Protein AF-A0A1Y3N3T6-F1 (afdb_monomer)

Solvent-accessible surface area (backbone atoms only — not comparable to full-atom values): 4600 Å² total; per-residue (Å²): 104,73,55,38,54,25,26,63,70,66,38,56,71,58,36,58,58,45,67,69,38,95,84,52,63,57,66,52,58,48,101,61,35,42,30,30,53,31,38,15,24,55,67,67,42,62,69,52,40,50,55,40,46,78,68,67,33,66,69,75,54,53,23,75,84,68,40,27,23,64,56,39,48,69,52,81,80,77,74,83,124

Sequence (81 aa):
TPLHLACQKNNENIVKYLVEQPSANVNTQNKNGNTALHLACQNKNENIVKCLIEKGANVNTQNKDENTPLHLACQKIMKTL

Structure (mmCIF, N/CA/C/O backbone):
data_AF-A0A1Y3N3T6-F1
#
_entry.id   AF-A0A1Y3N3T6-F1
#
loop_
_atom_site.group_PDB
_atom_site.id
_atom_site.type_symbol
_atom_site.label_atom_id
_atom_site.label_alt_id
_atom_site.label_comp_id
_atom_site.label_asym_id
_atom_site.label_entity_id
_atom_site.label_seq_id
_atom_site.pdbx_PDB_ins_code
_atom_site.Cartn_x
_atom_site.Cartn_y
_atom_site.Cartn_z
_atom_site.occupancy
_atom_site.B_iso_or_equiv
_atom_site.auth_seq_id
_atom_site.auth_comp_id
_atom_site.auth_asym_id
_atom_site.auth_atom_id
_atom_site.pdbx_PDB_model_num
ATOM 1 N N . THR A 1 1 ? 2.973 12.182 1.139 1.00 95.00 1 THR A N 1
ATOM 2 C CA . THR A 1 1 ? 2.103 12.496 2.299 1.00 95.00 1 THR A CA 1
ATOM 3 C C . THR A 1 1 ? 2.537 11.663 3.497 1.00 95.00 1 THR A C 1
ATOM 5 O O . THR A 1 1 ? 3.263 10.694 3.274 1.00 95.00 1 THR A O 1
ATOM 8 N N . PRO A 1 2 ? 2.102 11.973 4.733 1.00 97.69 2 PRO A N 1
ATOM 9 C CA . PRO A 1 2 ? 2.357 11.118 5.899 1.00 97.69 2 PRO A CA 1
ATOM 10 C C . PRO A 1 2 ? 1.976 9.649 5.661 1.00 97.69 2 PRO A C 1
ATOM 12 O O . PRO A 1 2 ? 2.739 8.753 6.008 1.00 97.69 2 PRO A O 1
ATOM 15 N N . LEU A 1 3 ? 0.872 9.404 4.944 1.00 98.44 3 LEU A N 1
ATOM 16 C CA . LEU A 1 3 ? 0.420 8.056 4.592 1.00 98.44 3 LEU A CA 1
ATOM 17 C C . LEU A 1 3 ? 1.436 7.279 3.733 1.00 98.44 3 LEU A C 1
ATOM 19 O O . LEU A 1 3 ? 1.630 6.087 3.952 1.00 98.44 3 LEU A O 1
ATOM 23 N N . HIS A 1 4 ? 2.139 7.947 2.809 1.00 98.50 4 HIS A N 1
ATOM 24 C CA . HIS A 1 4 ? 3.205 7.301 2.031 1.00 98.50 4 HIS A CA 1
ATOM 25 C C . HIS A 1 4 ? 4.343 6.826 2.935 1.00 98.50 4 HIS A C 1
ATOM 27 O O . HIS A 1 4 ? 4.807 5.700 2.792 1.00 98.50 4 HIS A O 1
ATOM 33 N N . LEU A 1 5 ? 4.781 7.675 3.870 1.00 98.12 5 LEU A N 1
ATOM 34 C CA . LEU A 1 5 ? 5.866 7.341 4.793 1.00 98.12 5 LEU A CA 1
ATOM 35 C C . LEU A 1 5 ? 5.454 6.207 5.738 1.00 98.12 5 LEU A C 1
ATOM 37 O O . LEU A 1 5 ? 6.238 5.289 5.955 1.00 98.12 5 LEU A O 1
ATOM 41 N N . ALA A 1 6 ? 4.216 6.226 6.240 1.00 98.31 6 ALA A N 1
ATOM 42 C CA . ALA A 1 6 ? 3.677 5.154 7.074 1.00 98.31 6 ALA A CA 1
ATOM 43 C C . ALA A 1 6 ? 3.658 3.803 6.335 1.00 98.31 6 ALA A C 1
ATOM 45 O O . ALA A 1 6 ? 4.135 2.807 6.878 1.00 98.31 6 ALA A O 1
ATOM 46 N N . CYS A 1 7 ? 3.205 3.781 5.074 1.00 98.12 7 CYS A N 1
ATOM 47 C CA . CYS A 1 7 ? 3.221 2.574 4.240 1.00 98.12 7 CYS A CA 1
ATOM 48 C C . CYS A 1 7 ? 4.648 2.114 3.921 1.00 98.12 7 CYS A C 1
ATOM 50 O O . CYS A 1 7 ? 4.948 0.931 4.048 1.00 98.12 7 CYS A O 1
ATOM 52 N N . GLN A 1 8 ? 5.550 3.040 3.570 1.00 96.88 8 GLN A N 1
ATOM 53 C CA . GLN A 1 8 ? 6.956 2.739 3.277 1.00 96.88 8 GLN A CA 1
ATOM 54 C C . GLN A 1 8 ? 7.681 2.139 4.485 1.00 96.88 8 GLN A C 1
ATOM 56 O O . GLN A 1 8 ? 8.485 1.225 4.330 1.00 96.88 8 GLN A O 1
ATOM 61 N N . LYS A 1 9 ? 7.393 2.641 5.690 1.00 97.38 9 LYS A N 1
ATOM 62 C CA . LYS A 1 9 ? 7.941 2.130 6.953 1.00 97.38 9 LYS A CA 1
ATOM 63 C C . LYS A 1 9 ? 7.179 0.925 7.504 1.00 97.38 9 LYS A C 1
ATOM 65 O O . LYS A 1 9 ? 7.514 0.461 8.587 1.00 97.38 9 LYS A O 1
ATOM 70 N N . ASN A 1 10 ? 6.181 0.427 6.772 1.00 97.06 10 ASN A N 1
ATOM 71 C CA . ASN A 1 10 ? 5.353 -0.707 7.162 1.00 97.06 10 ASN A CA 1
ATOM 72 C C . ASN A 1 10 ? 4.684 -0.539 8.547 1.00 97.06 10 ASN A C 1
ATOM 74 O O . ASN A 1 10 ? 4.512 -1.505 9.288 1.00 97.06 10 ASN A O 1
ATOM 78 N N . ASN A 1 11 ? 4.334 0.698 8.921 1.00 98.12 11 ASN A N 1
ATOM 79 C CA . ASN A 1 11 ? 3.752 1.014 10.225 1.00 98.12 11 ASN A CA 1
ATOM 80 C C . ASN A 1 11 ? 2.220 0.968 10.159 1.00 98.12 11 ASN A C 1
ATOM 82 O O . ASN A 1 11 ? 1.559 1.980 9.918 1.00 98.12 11 ASN A O 1
ATOM 86 N N . GLU A 1 12 ? 1.666 -0.224 10.372 1.00 98.38 12 GLU A N 1
ATOM 87 C CA . GLU A 1 12 ? 0.233 -0.503 10.236 1.00 98.38 12 GLU A CA 1
ATOM 88 C C . GLU A 1 12 ? -0.652 0.377 11.133 1.00 98.38 12 GLU A C 1
ATOM 90 O O . GLU A 1 12 ? -1.669 0.891 10.669 1.00 98.38 12 GLU A O 1
ATOM 95 N N . ASN A 1 13 ? -0.253 0.616 12.387 1.00 98.38 13 ASN A N 1
ATOM 96 C CA . ASN A 1 13 ? -1.040 1.420 13.329 1.00 98.38 13 ASN A CA 1
ATOM 97 C C . ASN A 1 13 ? -1.206 2.865 12.845 1.00 98.38 13 ASN A C 1
ATOM 99 O O . ASN A 1 13 ? -2.300 3.424 12.898 1.00 98.38 13 ASN A O 1
ATOM 103 N N . ILE A 1 14 ? -0.129 3.462 12.328 1.00 98.56 14 ILE A N 1
ATOM 104 C CA . ILE A 1 14 ? -0.177 4.824 11.790 1.00 98.56 14 ILE A CA 1
ATOM 105 C C . ILE A 1 14 ? -0.940 4.864 10.467 1.00 98.56 14 ILE A C 1
ATOM 107 O O . ILE A 1 14 ? -1.676 5.820 10.240 1.00 98.56 14 ILE A O 1
ATOM 111 N N . VAL A 1 15 ? -0.824 3.840 9.612 1.00 98.69 15 VAL A N 1
ATOM 112 C CA . VAL A 1 15 ? -1.662 3.745 8.405 1.00 98.69 15 VAL A CA 1
ATOM 113 C C . VAL A 1 15 ? -3.136 3.770 8.791 1.00 98.69 15 VAL A C 1
ATOM 115 O O . VAL A 1 15 ? -3.852 4.645 8.312 1.00 98.69 15 VAL A O 1
ATOM 118 N N . LYS A 1 16 ? -3.563 2.869 9.686 1.00 98.50 16 LYS A N 1
ATOM 119 C CA . LYS A 1 16 ? -4.952 2.780 10.155 1.00 98.50 16 LYS A CA 1
ATOM 120 C C . LYS A 1 16 ? -5.438 4.117 10.706 1.00 98.50 16 LYS A C 1
ATOM 122 O O . LYS A 1 16 ? -6.489 4.591 10.304 1.00 98.50 16 LYS A O 1
ATOM 127 N N . TYR A 1 17 ? -4.645 4.778 11.547 1.00 98.50 17 TYR A N 1
ATOM 128 C CA . TYR A 1 17 ? -5.016 6.092 12.074 1.00 98.50 17 TYR A CA 1
ATOM 129 C C . TYR A 1 17 ? -5.165 7.163 10.980 1.00 98.50 17 TYR A C 1
ATOM 131 O O . TYR A 1 17 ? -6.115 7.945 10.997 1.00 98.50 17 TYR A O 1
ATOM 139 N N . LEU A 1 18 ? -4.227 7.216 10.029 1.00 98.56 18 LEU A N 1
ATOM 140 C CA . LEU A 1 18 ? -4.204 8.245 8.991 1.00 98.56 18 LEU A CA 1
ATOM 141 C C . LEU A 1 18 ? -5.344 8.099 7.984 1.00 98.56 18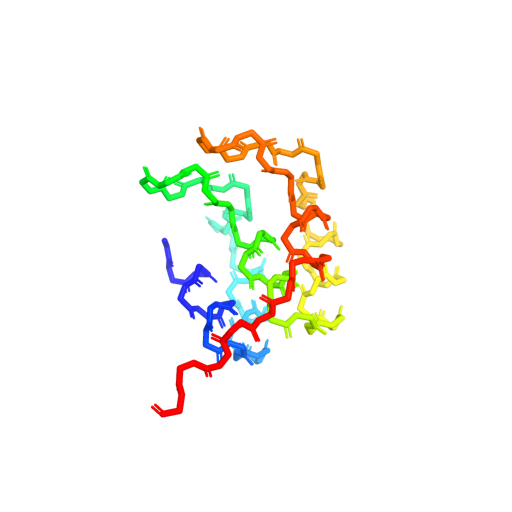 LEU A C 1
ATOM 143 O O . LEU A 1 18 ? -5.840 9.119 7.521 1.00 98.56 18 LEU A O 1
ATOM 147 N N . VAL A 1 19 ? -5.749 6.877 7.626 1.00 98.44 19 VAL A N 1
ATOM 148 C CA . VAL A 1 19 ? -6.821 6.666 6.635 1.00 98.44 19 VAL A CA 1
ATOM 149 C C . VAL A 1 19 ? -8.221 6.969 7.171 1.00 98.44 19 VAL A C 1
ATOM 151 O O . VAL A 1 19 ? -9.132 7.166 6.376 1.00 98.44 19 VAL A O 1
ATOM 154 N N . GLU A 1 20 ? -8.394 7.035 8.493 1.00 98.25 20 GLU A N 1
ATOM 155 C CA . GLU A 1 20 ? -9.651 7.465 9.125 1.00 98.25 20 GLU A CA 1
ATOM 156 C C . GLU A 1 20 ? -9.779 8.991 9.229 1.00 98.25 20 GLU A C 1
ATOM 158 O O . GLU A 1 20 ? -10.826 9.502 9.626 1.00 98.25 20 GLU A O 1
ATOM 163 N N . GLN A 1 21 ? -8.728 9.750 8.898 1.00 97.94 21 GLN A N 1
ATOM 164 C CA . GLN A 1 21 ? -8.798 11.205 8.983 1.00 97.94 21 GLN A CA 1
ATOM 165 C C . GLN A 1 21 ? -9.688 11.767 7.863 1.00 97.94 21 GLN A C 1
ATOM 167 O O . GLN A 1 21 ? -9.526 11.365 6.710 1.00 97.94 21 GLN A O 1
ATOM 172 N N . PRO A 1 22 ? -10.562 12.757 8.138 1.00 95.19 22 PRO A N 1
ATOM 173 C CA . PRO A 1 22 ? -11.498 13.292 7.142 1.00 95.19 22 PRO A CA 1
ATOM 174 C C . PRO A 1 22 ? -10.847 13.819 5.853 1.00 95.19 22 PRO A C 1
ATOM 176 O O . PRO A 1 22 ? -11.469 13.828 4.797 1.00 95.19 22 PRO A O 1
ATOM 179 N N . SER A 1 23 ? -9.595 14.274 5.930 1.00 92.44 23 SER A N 1
ATOM 180 C CA . SER A 1 23 ? -8.829 14.814 4.800 1.00 92.44 23 SER A CA 1
ATOM 181 C C . SER A 1 23 ? -7.912 13.786 4.124 1.00 92.44 23 SER A C 1
ATOM 183 O O . SER A 1 23 ? -7.112 14.142 3.253 1.00 92.44 23 SER A O 1
ATOM 185 N N . ALA A 1 24 ? -7.978 12.514 4.523 1.00 94.69 24 ALA A N 1
ATOM 186 C CA . ALA A 1 24 ? -7.113 11.478 3.989 1.00 94.69 24 ALA A CA 1
ATOM 187 C C . ALA A 1 24 ? -7.468 11.153 2.533 1.00 94.69 24 ALA A C 1
ATOM 189 O O . ALA A 1 24 ? -8.533 10.625 2.231 1.00 94.69 24 ALA A O 1
ATOM 190 N N . ASN A 1 25 ? -6.529 11.407 1.620 1.00 97.75 25 ASN A N 1
ATOM 191 C CA . ASN A 1 25 ? -6.628 10.958 0.235 1.00 97.75 25 ASN A CA 1
ATOM 192 C C . ASN A 1 25 ? -5.631 9.819 -0.030 1.00 97.75 25 ASN A C 1
ATOM 194 O O . ASN A 1 25 ? -4.439 10.061 -0.273 1.00 97.75 25 ASN A O 1
ATOM 198 N N . VAL A 1 26 ? -6.135 8.580 -0.018 1.00 98.25 26 VAL A N 1
ATOM 199 C CA . VAL A 1 26 ? -5.351 7.349 -0.245 1.00 98.25 26 VAL A CA 1
ATOM 200 C C . VAL A 1 26 ? -4.784 7.232 -1.666 1.00 98.25 26 VAL A C 1
ATOM 202 O O . VAL A 1 26 ? -3.797 6.527 -1.880 1.00 98.25 26 VAL A O 1
ATOM 205 N N . ASN A 1 27 ? -5.354 7.973 -2.621 1.00 98.62 27 ASN A N 1
ATOM 206 C CA .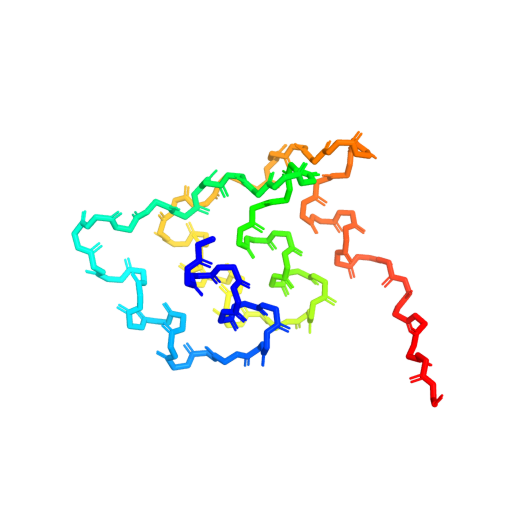 ASN A 1 27 ? -4.978 7.968 -4.036 1.00 98.62 27 ASN A CA 1
ATOM 207 C C . ASN A 1 27 ? -3.971 9.063 -4.410 1.00 98.62 27 ASN A C 1
ATOM 209 O O . ASN A 1 27 ? -3.577 9.161 -5.570 1.00 98.62 27 ASN A O 1
ATOM 213 N N . THR A 1 28 ? -3.521 9.874 -3.447 1.00 98.56 28 THR A N 1
ATOM 214 C CA . THR A 1 28 ? -2.476 10.877 -3.696 1.00 98.56 28 THR A CA 1
ATOM 215 C C . THR A 1 28 ? -1.228 10.205 -4.267 1.00 98.56 28 THR A C 1
ATOM 217 O O . THR A 1 28 ? -0.730 9.247 -3.677 1.00 98.56 28 THR A O 1
ATOM 220 N N . GLN A 1 29 ? -0.691 10.738 -5.363 1.00 98.62 29 GLN A N 1
ATOM 221 C CA . GLN A 1 29 ? 0.577 10.296 -5.939 1.00 98.62 29 GLN A CA 1
ATOM 222 C C . GLN A 1 29 ? 1.744 11.142 -5.413 1.00 98.62 29 GLN A C 1
ATOM 224 O O . GLN A 1 29 ? 1.641 12.360 -5.259 1.00 98.62 29 GLN A O 1
ATOM 229 N N . ASN A 1 30 ? 2.877 10.503 -5.126 1.00 98.31 30 ASN A N 1
ATOM 230 C CA . ASN A 1 30 ? 4.128 11.198 -4.835 1.00 98.31 30 ASN A CA 1
ATOM 231 C C . ASN A 1 30 ? 4.855 11.629 -6.127 1.00 98.31 30 ASN A C 1
ATOM 233 O O . ASN A 1 30 ? 4.369 11.432 -7.239 1.00 98.31 30 ASN A O 1
ATOM 237 N N . LYS A 1 31 ? 6.066 12.190 -5.992 1.00 98.12 31 LYS A N 1
ATOM 238 C CA . LYS A 1 31 ? 6.877 12.665 -7.131 1.00 98.12 31 LYS A CA 1
ATOM 239 C C . LYS A 1 31 ? 7.204 11.581 -8.170 1.00 98.12 31 LYS A C 1
ATOM 241 O O . LYS A 1 31 ? 7.501 11.935 -9.309 1.00 98.12 31 LYS A O 1
ATOM 246 N N . ASN A 1 32 ? 7.123 10.301 -7.809 1.00 98.06 32 ASN A N 1
ATOM 247 C CA . ASN A 1 32 ? 7.386 9.161 -8.692 1.00 98.06 32 ASN A CA 1
ATOM 248 C C . ASN A 1 32 ? 6.091 8.539 -9.245 1.00 98.06 32 ASN A C 1
ATOM 250 O O . ASN A 1 32 ? 6.132 7.496 -9.883 1.00 98.06 32 ASN A O 1
ATOM 254 N N . GLY A 1 33 ? 4.927 9.142 -8.984 1.00 98.50 33 GLY A N 1
ATOM 255 C CA . GLY A 1 33 ? 3.633 8.577 -9.372 1.00 98.50 33 GLY A CA 1
ATOM 256 C C . GLY A 1 33 ? 3.149 7.441 -8.462 1.00 98.50 33 GLY A C 1
ATOM 257 O O . GLY A 1 33 ? 2.061 6.916 -8.674 1.00 98.50 33 GLY A O 1
ATOM 258 N N . ASN A 1 34 ? 3.909 7.069 -7.428 1.00 98.56 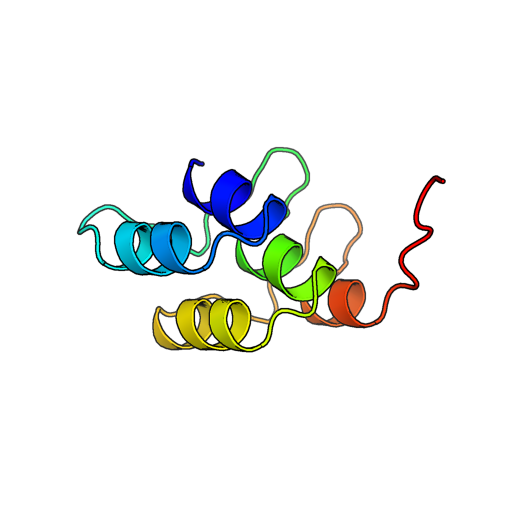34 ASN A N 1
ATOM 259 C CA . ASN A 1 34 ? 3.493 6.032 -6.487 1.00 98.56 34 ASN A CA 1
ATOM 260 C C . ASN A 1 34 ? 2.411 6.573 -5.551 1.00 98.56 34 ASN A C 1
ATOM 262 O O . ASN A 1 34 ? 2.567 7.662 -5.001 1.00 98.56 34 ASN A O 1
ATOM 266 N N . THR A 1 35 ? 1.366 5.780 -5.332 1.00 98.75 35 THR A N 1
ATOM 267 C CA . THR A 1 35 ? 0.377 5.977 -4.260 1.00 98.75 35 THR A CA 1
ATOM 268 C C . THR A 1 35 ? 0.824 5.286 -2.968 1.00 98.75 35 THR A C 1
ATOM 270 O O . THR A 1 35 ? 1.812 4.547 -2.947 1.00 98.75 35 THR A O 1
ATOM 273 N N . ALA A 1 36 ? 0.073 5.460 -1.878 1.00 98.44 36 ALA A N 1
ATOM 274 C CA . ALA A 1 36 ? 0.286 4.685 -0.653 1.00 98.44 36 ALA A CA 1
ATOM 275 C C . ALA A 1 36 ? 0.203 3.164 -0.900 1.00 98.44 36 ALA A C 1
ATOM 277 O O . ALA A 1 36 ? 1.017 2.408 -0.368 1.00 98.44 36 ALA A O 1
ATOM 278 N N . LEU A 1 37 ? -0.718 2.731 -1.771 1.00 98.75 37 LEU A N 1
ATOM 2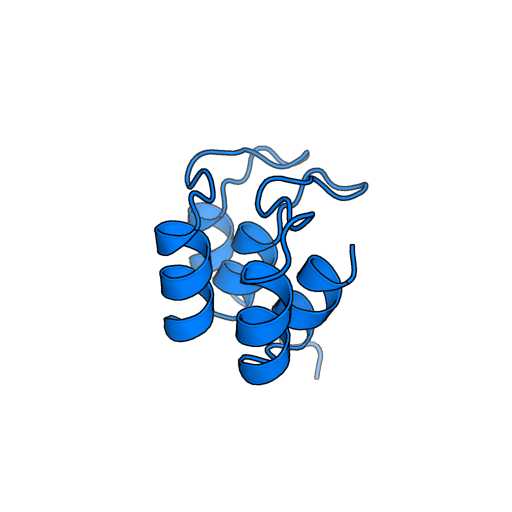79 C CA . LEU A 1 37 ? -0.924 1.321 -2.106 1.00 98.75 37 LEU A CA 1
ATOM 280 C C . LEU A 1 37 ? 0.287 0.704 -2.823 1.00 98.75 37 LEU A C 1
ATOM 282 O O . LEU A 1 37 ? 0.650 -0.427 -2.521 1.00 98.75 37 LEU A O 1
ATOM 286 N N . HIS A 1 38 ? 0.977 1.459 -3.686 1.00 98.50 38 HIS A N 1
ATOM 287 C CA . HIS A 1 38 ? 2.233 1.014 -4.309 1.00 98.50 38 HIS A CA 1
ATOM 288 C C . HIS A 1 38 ? 3.280 0.621 -3.255 1.00 98.50 38 HIS A C 1
ATOM 290 O O . HIS A 1 38 ? 3.869 -0.457 -3.318 1.00 98.50 38 HIS A O 1
ATOM 296 N N . LEU A 1 39 ? 3.479 1.487 -2.257 1.00 97.75 39 LEU A N 1
ATOM 297 C CA . LEU A 1 39 ? 4.480 1.294 -1.204 1.00 97.75 39 LEU A CA 1
ATOM 298 C C . LEU A 1 39 ? 4.086 0.160 -0.245 1.00 97.75 39 LEU A C 1
ATOM 300 O O . LEU A 1 39 ? 4.942 -0.602 0.198 1.00 97.75 39 LEU A O 1
ATOM 304 N N . ALA A 1 40 ? 2.791 0.021 0.050 1.00 97.81 40 ALA A N 1
ATOM 305 C CA . ALA A 1 40 ? 2.265 -1.091 0.837 1.00 97.81 40 ALA A CA 1
ATOM 306 C C . ALA A 1 40 ? 2.478 -2.446 0.138 1.00 97.81 40 ALA A C 1
ATOM 308 O O . ALA A 1 40 ? 2.971 -3.391 0.757 1.00 97.81 40 ALA A O 1
ATOM 309 N N . CYS A 1 41 ? 2.170 -2.522 -1.161 1.00 98.00 41 CYS A N 1
ATOM 310 C CA . CYS A 1 41 ? 2.378 -3.711 -1.985 1.00 98.00 41 CYS A CA 1
ATOM 311 C C . CYS A 1 41 ? 3.856 -4.107 -2.067 1.00 98.00 41 CYS A C 1
ATOM 313 O O . CYS A 1 41 ? 4.173 -5.285 -1.912 1.00 98.00 41 CYS A O 1
ATOM 315 N N . GLN A 1 42 ? 4.766 -3.140 -2.218 1.00 95.50 42 GLN A N 1
ATOM 316 C CA . GLN A 1 42 ? 6.211 -3.393 -2.210 1.00 95.50 42 GLN A CA 1
ATOM 317 C C . GLN A 1 42 ? 6.687 -4.051 -0.900 1.00 95.50 42 GLN A C 1
ATOM 319 O O . GLN A 1 42 ? 7.554 -4.923 -0.922 1.00 95.50 42 GLN A O 1
ATOM 324 N N . ASN A 1 43 ? 6.092 -3.674 0.236 1.00 93.81 43 ASN A N 1
ATOM 325 C CA . ASN A 1 43 ? 6.380 -4.261 1.549 1.00 93.81 43 ASN A CA 1
ATOM 326 C C . ASN A 1 43 ? 5.650 -5.589 1.814 1.00 93.81 43 ASN A C 1
ATOM 328 O O . ASN A 1 43 ? 5.928 -6.238 2.821 1.00 93.81 43 ASN A O 1
ATOM 332 N N . LYS A 1 44 ? 4.737 -6.006 0.926 1.00 93.06 44 LYS A N 1
ATOM 333 C CA . LYS A 1 44 ? 3.950 -7.249 1.019 1.00 93.06 44 LYS A CA 1
ATOM 334 C C . LYS A 1 44 ? 3.161 -7.390 2.329 1.00 93.06 44 LYS A C 1
ATOM 336 O O . LYS A 1 44 ? 2.885 -8.504 2.766 1.00 93.06 44 LYS A O 1
ATOM 341 N N . ASN A 1 45 ? 2.788 -6.271 2.955 1.00 94.25 45 ASN A N 1
ATOM 342 C CA . ASN A 1 45 ? 1.945 -6.283 4.147 1.00 94.25 45 ASN A CA 1
ATOM 343 C C . ASN A 1 45 ? 0.467 -6.269 3.751 1.00 94.25 45 ASN A C 1
ATOM 345 O O . ASN A 1 45 ? -0.101 -5.226 3.423 1.00 94.25 45 ASN A O 1
ATOM 349 N N . GLU A 1 46 ? -0.148 -7.446 3.817 1.00 97.00 46 GLU A N 1
ATOM 350 C CA . GLU A 1 46 ? -1.542 -7.673 3.443 1.00 97.00 46 GLU A CA 1
ATOM 351 C C . GLU A 1 46 ? -2.533 -6.812 4.241 1.00 97.00 46 GLU A C 1
ATOM 353 O O . GLU A 1 46 ? -3.503 -6.321 3.667 1.00 97.00 46 GLU A O 1
ATOM 358 N N . ASN A 1 47 ? -2.283 -6.558 5.530 1.00 98.31 47 ASN A N 1
ATOM 359 C CA . ASN A 1 47 ? -3.194 -5.774 6.369 1.00 98.31 47 ASN A CA 1
ATOM 360 C C . ASN A 1 47 ? -3.276 -4.318 5.905 1.00 98.31 47 ASN A C 1
ATOM 362 O O . ASN A 1 47 ? -4.362 -3.750 5.799 1.00 98.31 47 ASN A O 1
ATOM 366 N N . ILE A 1 48 ? -2.124 -3.714 5.598 1.00 98.62 48 ILE A N 1
ATOM 367 C CA . ILE A 1 48 ? -2.054 -2.346 5.070 1.00 98.62 48 ILE A CA 1
ATOM 368 C C . ILE A 1 48 ? -2.694 -2.290 3.680 1.00 98.62 48 ILE A C 1
ATOM 370 O O . ILE A 1 48 ? -3.443 -1.359 3.391 1.00 98.62 48 ILE A O 1
ATOM 374 N N . VAL A 1 49 ? -2.435 -3.287 2.828 1.00 98.62 49 VAL A N 1
ATOM 375 C CA . VAL A 1 49 ? -3.031 -3.375 1.486 1.00 98.62 49 VAL A CA 1
ATOM 376 C C . VAL A 1 49 ? -4.558 -3.434 1.567 1.00 98.62 49 VAL A C 1
ATOM 378 O O . VAL A 1 49 ? -5.222 -2.615 0.933 1.00 98.62 49 VAL A O 1
ATOM 381 N N . LYS A 1 50 ? -5.117 -4.337 2.384 1.00 98.69 50 LYS A N 1
ATOM 382 C CA . LYS A 1 50 ? -6.569 -4.450 2.606 1.00 98.69 50 LYS A CA 1
ATOM 383 C C . LYS A 1 50 ? -7.161 -3.145 3.122 1.00 98.69 50 LYS A C 1
ATOM 385 O O . LYS A 1 50 ? -8.095 -2.630 2.520 1.00 98.69 50 LYS A O 1
ATOM 390 N N . CYS A 1 51 ? -6.551 -2.567 4.156 1.00 98.56 51 CYS A N 1
ATOM 391 C CA . CYS A 1 51 ? -6.988 -1.306 4.751 1.00 98.56 51 CYS A CA 1
ATOM 392 C C . CYS A 1 51 ? -7.072 -0.171 3.715 1.00 98.56 51 CYS A C 1
ATOM 394 O O . CYS A 1 51 ? -8.056 0.562 3.667 1.00 98.56 51 CYS A O 1
ATOM 396 N N . LEU A 1 52 ? -6.072 -0.039 2.837 1.00 98.69 52 LEU A N 1
ATOM 397 C CA . LEU A 1 52 ? -6.089 0.977 1.781 1.00 98.69 52 LEU A CA 1
ATOM 398 C C . LEU A 1 52 ? -7.169 0.705 0.721 1.00 98.69 52 LEU A C 1
ATOM 400 O O . LEU A 1 52 ? -7.8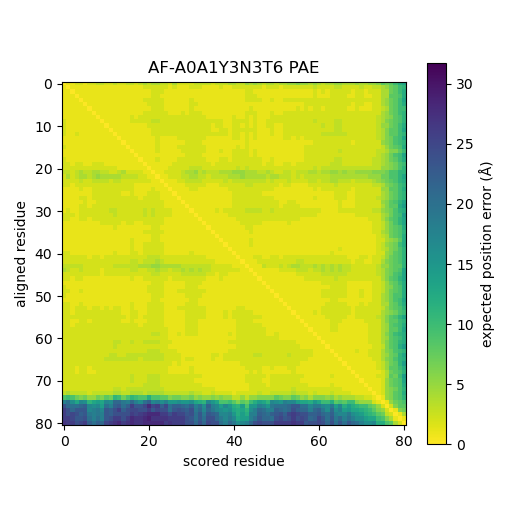17 1.650 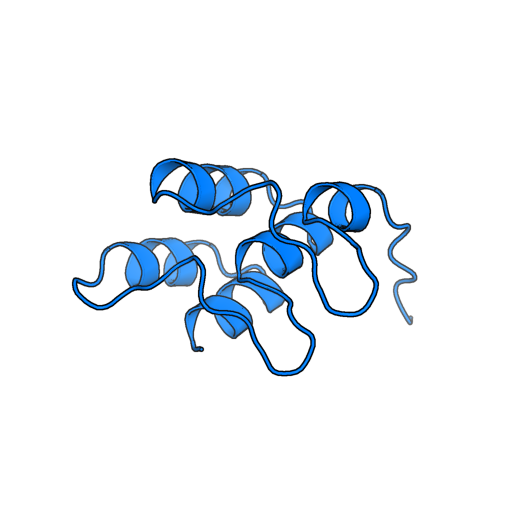0.272 1.00 98.69 52 LEU A O 1
ATOM 404 N N . ILE A 1 53 ? -7.381 -0.557 0.329 1.00 98.69 53 ILE A N 1
ATOM 405 C CA . ILE A 1 53 ? -8.419 -0.948 -0.644 1.00 98.69 53 ILE A CA 1
ATOM 406 C C . ILE A 1 53 ? -9.821 -0.679 -0.085 1.00 98.69 53 ILE A C 1
ATOM 408 O O . ILE A 1 53 ? -10.644 -0.080 -0.774 1.00 98.69 53 ILE A O 1
ATOM 412 N N . GLU A 1 54 ? -10.077 -1.037 1.175 1.00 98.56 54 GLU A N 1
ATOM 413 C CA . GLU A 1 54 ? -11.340 -0.753 1.877 1.00 98.56 54 GLU A CA 1
ATOM 414 C C . GLU A 1 54 ? -11.639 0.750 1.950 1.00 98.56 54 GLU A C 1
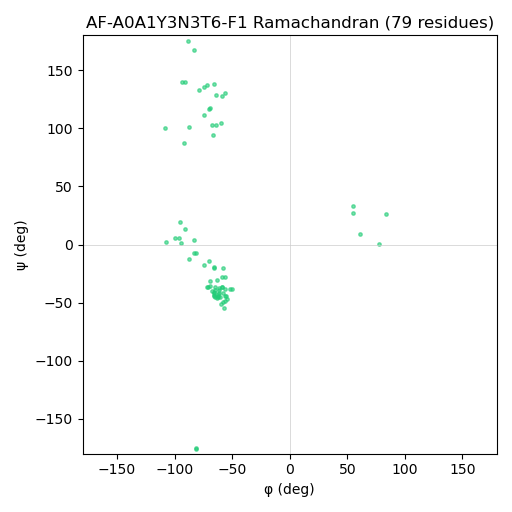ATOM 416 O O . GLU A 1 54 ? -12.797 1.164 1.960 1.00 98.56 54 GLU A O 1
ATOM 421 N N . LYS A 1 55 ? -10.593 1.583 1.947 1.00 98.44 55 LYS A N 1
ATOM 422 C CA . LYS A 1 55 ? -10.687 3.049 1.920 1.00 98.44 55 LYS A CA 1
ATOM 423 C C . LYS A 1 55 ? -10.686 3.642 0.509 1.00 98.44 55 LYS A C 1
ATOM 425 O O . LYS A 1 55 ? -10.527 4.850 0.350 1.00 98.44 55 LYS A O 1
ATOM 430 N N . GLY A 1 56 ? -10.885 2.816 -0.519 1.00 98.25 56 GLY A N 1
ATOM 431 C CA . GLY A 1 56 ? -11.073 3.265 -1.899 1.00 98.25 56 GLY A CA 1
ATOM 432 C C . GLY A 1 56 ? -9.777 3.545 -2.661 1.00 98.25 56 GLY A C 1
ATOM 433 O O . GLY A 1 56 ? -9.771 4.357 -3.592 1.00 98.25 56 GLY A O 1
ATOM 434 N N . ALA A 1 57 ? -8.663 2.910 -2.287 1.00 98.62 57 ALA A N 1
ATOM 435 C CA . ALA A 1 57 ? -7.447 2.982 -3.088 1.00 98.62 57 ALA A CA 1
ATOM 436 C C . ALA A 1 57 ? -7.657 2.330 -4.467 1.00 98.62 57 ALA A C 1
ATOM 438 O O . ALA A 1 57 ? -8.087 1.182 -4.572 1.00 98.62 57 ALA A O 1
ATOM 439 N N . ASN A 1 58 ? -7.307 3.049 -5.534 1.00 98.69 58 ASN A N 1
ATOM 440 C CA . ASN A 1 58 ? -7.351 2.529 -6.893 1.00 98.69 58 ASN A CA 1
ATOM 441 C C . ASN A 1 58 ? -6.183 1.557 -7.122 1.00 98.69 58 ASN A C 1
ATOM 443 O O . ASN A 1 58 ? -5.016 1.951 -7.188 1.00 98.69 58 ASN A O 1
ATOM 447 N N . VAL A 1 59 ? -6.524 0.278 -7.270 1.00 98.50 59 VAL A N 1
ATOM 448 C CA . VAL A 1 59 ? -5.579 -0.831 -7.468 1.00 98.50 59 VAL A CA 1
ATOM 449 C C . VAL A 1 59 ? -4.885 -0.819 -8.834 1.00 98.50 59 VAL A C 1
ATOM 451 O O . VAL A 1 59 ? -3.882 -1.505 -9.003 1.00 98.50 59 VAL A O 1
ATOM 454 N N . ASN A 1 60 ? -5.388 -0.032 -9.790 1.00 98.50 60 ASN A N 1
ATOM 455 C CA . ASN A 1 60 ? -4.891 0.026 -11.167 1.00 98.50 60 ASN A CA 1
ATOM 456 C C . ASN A 1 60 ? -4.120 1.314 -11.490 1.00 98.50 60 ASN A C 1
ATOM 458 O O . ASN A 1 60 ? -3.692 1.489 -12.627 1.00 98.50 60 ASN A O 1
ATOM 462 N N . THR A 1 61 ? -3.934 2.227 -10.529 1.00 98.62 61 THR A N 1
ATOM 463 C CA . THR A 1 61 ? -3.134 3.441 -10.757 1.00 98.62 61 THR A CA 1
ATOM 464 C C . THR A 1 61 ? -1.718 3.060 -11.170 1.00 98.62 61 THR A C 1
ATOM 466 O O . THR A 1 61 ? -1.071 2.300 -10.457 1.00 98.62 61 THR A O 1
ATOM 469 N N . GLN A 1 62 ? -1.227 3.611 -12.277 1.00 98.50 62 GLN A N 1
ATOM 470 C CA . GLN A 1 62 ? 0.157 3.435 -12.710 1.00 98.50 62 GLN A CA 1
ATOM 471 C C . GLN A 1 62 ? 1.050 4.542 -12.143 1.00 98.50 62 GLN A C 1
ATOM 473 O O . GLN A 1 62 ? 0.660 5.714 -12.081 1.00 98.50 62 GLN A O 1
ATOM 478 N N . ASN A 1 63 ? 2.256 4.168 -11.726 1.00 98.50 63 ASN A N 1
ATOM 479 C CA . ASN A 1 63 ? 3.319 5.115 -11.422 1.00 98.50 63 ASN A CA 1
ATOM 480 C C . ASN A 1 63 ? 4.043 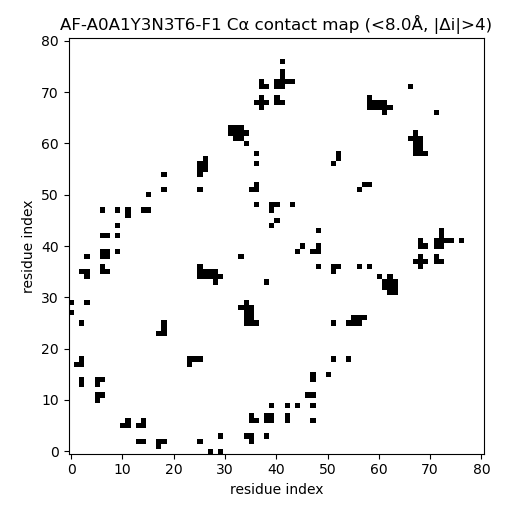5.569 -12.708 1.00 98.50 63 ASN A C 1
ATOM 482 O O . ASN A 1 63 ? 3.648 5.218 -13.817 1.00 98.50 63 ASN A O 1
ATOM 486 N N . LYS A 1 64 ? 5.104 6.377 -12.572 1.00 98.62 64 LYS A N 1
ATOM 487 C CA . LYS A 1 64 ? 5.860 6.892 -13.730 1.00 98.62 64 LYS A CA 1
ATOM 488 C C . LYS A 1 64 ? 6.600 5.820 -14.533 1.00 98.62 64 LYS A C 1
ATOM 490 O O . LYS A 1 64 ? 6.923 6.072 -15.685 1.00 98.62 64 LYS A O 1
ATOM 495 N N . ASP A 1 65 ? 6.839 4.660 -13.933 1.00 97.62 65 ASP A N 1
ATOM 496 C CA . ASP A 1 65 ? 7.465 3.499 -14.568 1.00 97.62 65 ASP A CA 1
ATOM 497 C C . ASP A 1 65 ? 6.402 2.514 -15.092 1.00 97.62 65 ASP A C 1
ATOM 499 O O . ASP A 1 65 ? 6.679 1.326 -15.237 1.00 97.62 65 ASP A O 1
ATOM 503 N N . GLU A 1 66 ? 5.158 2.978 -15.272 1.00 98.19 66 GLU A N 1
ATOM 504 C CA . GLU A 1 66 ? 3.995 2.205 -15.737 1.00 98.19 66 GLU A CA 1
ATOM 505 C C . GLU A 1 66 ? 3.595 1.021 -14.836 1.00 98.19 66 GLU A C 1
ATOM 507 O O . GLU A 1 66 ? 2.692 0.245 -15.161 1.00 98.19 66 GLU A O 1
ATOM 512 N N . ASN A 1 67 ? 4.199 0.910 -13.651 1.00 98.12 67 ASN A N 1
ATOM 513 C CA . ASN A 1 67 ? 3.889 -0.135 -12.689 1.00 98.12 67 ASN A CA 1
ATOM 514 C C . ASN A 1 67 ? 2.609 0.208 -11.930 1.00 98.12 67 ASN A C 1
ATOM 516 O O . ASN A 1 67 ? 2.470 1.304 -11.391 1.00 98.12 67 ASN A O 1
ATOM 520 N N . THR A 1 68 ? 1.712 -0.767 -11.816 1.00 98.50 68 THR A N 1
ATOM 521 C CA . THR A 1 68 ? 0.613 -0.749 -10.834 1.00 98.50 68 THR A CA 1
ATOM 522 C C . THR A 1 68 ? 1.106 -1.257 -9.469 1.00 98.50 68 THR A C 1
ATOM 524 O O . THR A 1 68 ? 2.165 -1.892 -9.395 1.00 98.50 68 THR A O 1
ATOM 527 N N . PRO A 1 69 ? 0.343 -1.079 -8.373 1.00 98.25 69 PRO A N 1
ATOM 528 C CA . PRO A 1 69 ? 0.684 -1.674 -7.084 1.00 98.25 69 PRO A CA 1
ATOM 529 C C . PRO A 1 69 ? 0.956 -3.183 -7.152 1.00 98.25 69 PRO A C 1
ATOM 531 O O . PRO A 1 69 ? 1.896 -3.663 -6.519 1.00 98.25 69 PRO A O 1
ATOM 534 N N . LEU A 1 70 ? 0.195 -3.926 -7.966 1.00 96.94 70 LEU A N 1
ATOM 535 C CA . LEU A 1 70 ? 0.391 -5.367 -8.129 1.00 96.94 70 LEU A CA 1
ATOM 536 C C . LEU A 1 70 ? 1.747 -5.700 -8.768 1.00 96.94 70 LEU A C 1
ATOM 538 O O . LEU A 1 70 ? 2.416 -6.623 -8.307 1.00 96.94 70 LEU A O 1
ATOM 542 N N . HIS A 1 71 ? 2.198 -4.918 -9.756 1.00 96.88 71 HIS A N 1
ATOM 543 C CA . HIS A 1 71 ? 3.535 -5.091 -10.332 1.00 96.88 71 HIS A CA 1
ATOM 544 C C . HIS A 1 71 ? 4.615 -4.993 -9.244 1.00 96.88 71 HIS A C 1
ATOM 546 O O . HIS A 1 71 ? 5.501 -5.847 -9.175 1.00 96.88 71 HIS A O 1
ATOM 552 N N . LEU A 1 72 ? 4.508 -4.012 -8.337 1.00 95.50 72 LEU A N 1
ATOM 553 C CA . LEU A 1 72 ? 5.469 -3.836 -7.240 1.00 95.50 72 LEU A CA 1
ATOM 554 C C . LEU A 1 72 ? 5.394 -4.945 -6.178 1.00 95.50 72 LEU A C 1
ATOM 556 O O . LEU A 1 72 ? 6.425 -5.296 -5.606 1.00 95.50 72 LEU A O 1
ATOM 560 N N . ALA A 1 73 ? 4.221 -5.541 -5.935 1.00 94.94 73 ALA A N 1
ATOM 561 C CA . ALA A 1 73 ? 4.092 -6.698 -5.037 1.00 94.94 73 ALA A CA 1
ATOM 562 C C . ALA A 1 73 ? 4.876 -7.925 -5.542 1.00 94.94 73 ALA A C 1
ATOM 564 O O . ALA A 1 73 ? 5.374 -8.737 -4.751 1.00 94.94 73 ALA A O 1
ATOM 565 N N . CYS A 1 74 ? 5.005 -8.051 -6.863 1.00 93.69 74 CYS A N 1
ATOM 566 C CA . CYS A 1 74 ? 5.712 -9.142 -7.524 1.00 93.69 74 CYS A CA 1
ATOM 567 C C . CYS A 1 74 ? 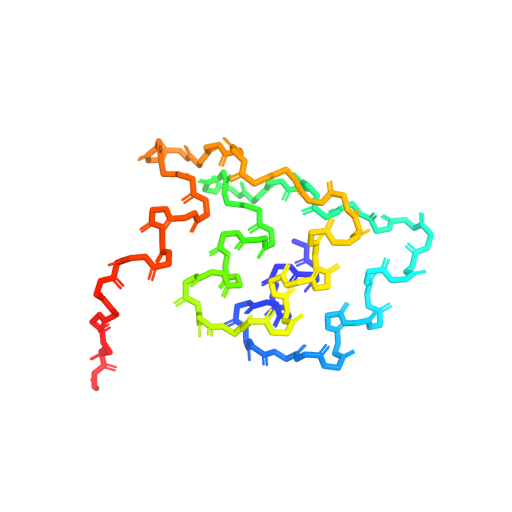7.216 -8.879 -7.709 1.00 93.69 74 CYS A C 1
ATOM 569 O O . CYS A 1 74 ? 7.955 -9.820 -8.004 1.00 93.69 74 CYS A O 1
ATOM 571 N N . GLN A 1 75 ? 7.705 -7.649 -7.503 1.00 87.50 75 GLN A N 1
ATOM 572 C CA . GLN A 1 75 ? 9.135 -7.355 -7.623 1.00 87.50 75 GLN A CA 1
ATOM 573 C C . GLN A 1 75 ? 9.947 -8.077 -6.532 1.00 87.50 75 GLN A C 1
ATOM 575 O O . GLN A 1 75 ? 9.565 -8.160 -5.357 1.00 87.50 75 GLN A O 1
ATOM 580 N N . LYS A 1 76 ? 11.103 -8.631 -6.923 1.00 70.12 76 LYS A N 1
ATOM 581 C CA . LYS A 1 76 ? 12.079 -9.177 -5.974 1.00 70.12 76 LYS A CA 1
ATOM 582 C C . LYS A 1 76 ? 12.684 -8.010 -5.197 1.00 70.12 76 LYS A C 1
ATOM 584 O O . LYS A 1 76 ? 13.346 -7.158 -5.781 1.00 70.12 76 LYS A O 1
ATOM 589 N N . ILE A 1 77 ? 12.479 -7.984 -3.882 1.00 63.59 77 ILE A N 1
ATOM 590 C CA . ILE A 1 77 ? 13.163 -7.033 -3.004 1.00 63.59 77 ILE A CA 1
ATOM 591 C C . ILE A 1 77 ? 14.647 -7.416 -3.017 1.00 63.59 77 ILE A C 1
ATOM 593 O O . ILE A 1 77 ? 15.034 -8.387 -2.366 1.00 63.59 77 ILE A O 1
ATOM 597 N N . MET A 1 78 ? 15.489 -6.678 -3.746 1.00 49.56 78 MET A N 1
ATOM 598 C CA . MET A 1 78 ? 16.915 -6.648 -3.426 1.00 49.56 78 MET A CA 1
ATOM 599 C C . MET A 1 78 ? 17.024 -5.953 -2.073 1.00 49.56 78 MET A C 1
ATOM 601 O O . MET A 1 78 ? 17.006 -4.728 -1.989 1.00 49.56 78 MET A O 1
ATOM 605 N N . LYS A 1 79 ? 17.052 -6.740 -0.993 1.00 44.19 79 LYS A N 1
ATOM 606 C CA . LYS A 1 79 ? 17.489 -6.227 0.300 1.00 44.19 79 LYS A CA 1
ATOM 607 C C . LYS A 1 79 ? 18.950 -5.849 0.103 1.00 44.19 79 LYS A C 1
ATOM 609 O O . LYS A 1 79 ? 19.795 -6.731 -0.002 1.00 44.19 79 LYS A O 1
ATOM 614 N N . THR A 1 80 ? 19.225 -4.559 -0.036 1.00 40.28 80 THR A N 1
ATOM 615 C CA . THR A 1 80 ? 20.573 -4.033 0.154 1.00 40.28 80 THR A CA 1
ATOM 616 C C . THR A 1 80 ? 20.958 -4.380 1.590 1.00 40.28 80 THR A C 1
ATOM 618 O O . THR A 1 80 ? 20.360 -3.838 2.523 1.00 40.28 80 THR A O 1
ATOM 621 N N . LEU A 1 81 ? 21.816 -5.395 1.721 1.00 39.72 81 LEU A N 1
ATOM 622 C CA . LEU A 1 81 ? 22.488 -5.790 2.958 1.00 39.72 81 LEU A CA 1
ATOM 623 C C . LEU A 1 81 ? 23.433 -4.678 3.414 1.00 39.72 81 LEU A C 1
ATOM 625 O O . LEU A 1 81 ? 24.022 -4.024 2.522 1.00 39.72 81 LEU A O 1
#

pLDDT: mean 94.11, std 12.66, range [39.72, 98.75]

Radius of gyration: 11.7 Å; Cα contacts (8 Å, |Δi|>4): 120; chains: 1; bounding box: 34×24×29 Å

Mean predicted aligned error: 3.33 Å

Foldseek 3Di:
DVLLVCLLVVPLVVNLVQLPDPPDDQADADPQQDGSLLNNLLVVDPSSNVSSVVSPHDQCRATNVRDGSPNNNPDDPPPPD

Secondary structure (DSSP, 8-state):
-HHHHHHHTT-HHHHHHHHTSTT--TT---TTS--HHHHHHHTT-HHHHHHHHHTT--TT---TTS--HHHHHHS------

Nearest PDB structures (foldseek):
  2xzt-assembly2_G  TM=9.721E-01  e=1.739E-05  synthetic construct
  3b95-assembly2_B  TM=9.494E-01  e=6.216E-05  Homo sapiens
  4o1p-assembly2_D  TM=9.090E-01  e=9.447E-04  Sus scrofa
  4o1p-assembly1_B  TM=9.090E-01  e=1.337E-03  Sus scrofa
  4o1p-assembly2_C  TM=9.088E-01  e=2.252E-03  Sus scrofa